Protein AF-A0A7Y9LSQ9-F1 (afdb_monomer_lite)

Sequence (130 aa):
MLRPWGVWLISIVVGLEALALLVVAGSFLLGLFSTQANSLSGAVFLTVMLFALGVGLAAVAIQHFKGFRWTRAASLVWQLLMLAIAIPALLGGQLLLGLVLLLPPLAVLVLLFTPRVVAFTLRQNGSAAL

Secondary structure (DSSP, 8-state):
----HHHHHHHHHHHHHHHHHHHHHHHHHHHHHHS--S-HHHHHHHHHHHHHHHHHHHHHHHHHHTT-TTHHHHHHHHHHHHHHHHHHHHHTT-HHHHHHHHHHHHHHHHHHHSHHHHHHHHHTTTSS--

Foldseek 3Di:
DDDPVLLVLLLVLLLVVLVVLVVVLVVLVVCLVVPDDPDNVVSVVVSVVSNVLSVVSNVLSVVSNVLDDVSLVVLLVVLVVLLVVLVVCCVVVVVVSSCVSNVSSVVSVCSSPPVVSVVVSVVVVVVVPD

Structure (mmCIF, N/CA/C/O backbone):
data_AF-A0A7Y9LSQ9-F1
#
_entry.id   AF-A0A7Y9LSQ9-F1
#
loop_
_atom_site.group_PDB
_atom_site.id
_atom_site.type_symbol
_atom_site.label_atom_id
_atom_site.label_alt_id
_atom_site.label_comp_id
_atom_site.label_asym_id
_atom_site.label_entity_id
_atom_site.label_seq_id
_atom_site.pdbx_PDB_ins_code
_atom_site.Cartn_x
_atom_site.Cartn_y
_atom_site.Cartn_z
_atom_site.occupancy
_atom_site.B_iso_or_equiv
_atom_site.auth_seq_id
_atom_site.auth_comp_id
_atom_site.auth_asym_id
_atom_site.auth_atom_id
_atom_site.pdbx_PDB_model_num
ATOM 1 N N . MET A 1 1 ? -14.027 -8.535 25.136 1.00 46.38 1 MET A N 1
ATOM 2 C CA . MET A 1 1 ? -14.455 -7.484 24.182 1.00 46.38 1 MET A CA 1
ATOM 3 C C . MET A 1 1 ? -14.119 -7.940 22.766 1.00 46.38 1 MET A C 1
ATOM 5 O O . MET A 1 1 ? -12.970 -7.833 22.356 1.00 46.38 1 MET A O 1
ATOM 9 N N . LEU A 1 2 ? -15.078 -8.528 22.047 1.00 49.25 2 LEU A N 1
ATOM 10 C CA . LEU A 1 2 ? -14.872 -8.973 20.666 1.00 49.25 2 LEU A CA 1
ATOM 11 C C . LEU A 1 2 ? -14.702 -7.731 19.781 1.00 49.25 2 LEU A C 1
ATOM 13 O O . LEU A 1 2 ? -15.637 -6.950 19.612 1.00 49.25 2 LEU A O 1
ATOM 17 N N . ARG A 1 3 ? -13.483 -7.504 19.278 1.00 57.97 3 ARG A N 1
ATOM 18 C CA . ARG A 1 3 ? -13.219 -6.457 18.285 1.00 57.97 3 ARG A CA 1
ATOM 19 C C . ARG A 1 3 ? -14.123 -6.725 17.070 1.00 57.97 3 ARG A C 1
ATOM 21 O O . ARG A 1 3 ? -14.170 -7.876 16.634 1.00 57.97 3 ARG A O 1
ATOM 28 N N . PRO A 1 4 ? -14.840 -5.724 16.526 1.00 68.88 4 PRO A N 1
ATOM 29 C CA . PRO A 1 4 ? -15.695 -5.933 15.362 1.00 68.88 4 PRO A CA 1
ATOM 30 C C . PRO A 1 4 ? -14.875 -6.552 14.226 1.00 68.88 4 PRO A C 1
ATOM 32 O O . PRO A 1 4 ? -13.812 -6.026 13.896 1.00 68.88 4 PRO A O 1
ATOM 35 N N . TRP A 1 5 ? -15.359 -7.644 13.623 1.00 71.19 5 TRP A N 1
ATOM 36 C CA . TRP A 1 5 ? -14.650 -8.368 12.555 1.00 71.19 5 TRP A CA 1
ATOM 37 C C . TRP A 1 5 ? -14.153 -7.464 11.418 1.00 71.19 5 TRP A C 1
ATOM 39 O O . TRP A 1 5 ? -13.088 -7.716 10.863 1.00 71.19 5 TRP A O 1
ATOM 49 N N . GLY A 1 6 ? -14.857 -6.363 11.130 1.00 69.81 6 GLY A N 1
ATOM 50 C CA . GLY A 1 6 ? -14.449 -5.394 10.109 1.00 69.81 6 GLY A CA 1
ATOM 51 C C . GLY A 1 6 ? -13.079 -4.747 10.351 1.00 69.81 6 GLY A C 1
ATOM 52 O O . GLY A 1 6 ? -12.354 -4.515 9.393 1.00 69.81 6 GLY A O 1
ATOM 53 N N . VAL A 1 7 ? -12.676 -4.511 11.608 1.00 72.94 7 VAL A N 1
ATOM 54 C CA . VAL A 1 7 ? -11.352 -3.924 11.914 1.00 72.94 7 VAL A CA 1
ATOM 55 C C . VAL A 1 7 ? -10.234 -4.912 11.588 1.00 72.94 7 VAL A C 1
ATOM 57 O O . VAL A 1 7 ? -9.211 -4.538 11.025 1.00 72.94 7 VAL A O 1
ATOM 60 N N . TRP A 1 8 ? -10.449 -6.187 11.916 1.00 80.06 8 TRP A N 1
ATOM 61 C CA . TRP A 1 8 ? -9.508 -7.258 11.600 1.00 80.06 8 TRP A CA 1
ATOM 62 C C . TRP A 1 8 ? -9.336 -7.420 10.091 1.00 80.06 8 TRP A C 1
ATOM 64 O O . TRP A 1 8 ? -8.211 -7.502 9.609 1.00 80.06 8 TRP A O 1
ATOM 74 N N . LEU A 1 9 ? -10.446 -7.412 9.353 1.00 81.50 9 LEU A N 1
ATOM 75 C CA . LEU A 1 9 ? -10.446 -7.620 7.909 1.00 81.50 9 LEU A CA 1
ATOM 76 C C . LEU A 1 9 ? -9.729 -6.480 7.174 1.00 81.50 9 LEU A C 1
ATOM 78 O O . LEU A 1 9 ? -8.857 -6.750 6.355 1.00 81.50 9 LEU A O 1
ATOM 82 N N . ILE A 1 10 ? -10.007 -5.221 7.533 1.00 80.06 10 ILE A N 1
ATOM 83 C CA . ILE A 1 10 ? -9.308 -4.059 6.959 1.00 80.06 10 ILE A CA 1
ATOM 84 C C . ILE A 1 10 ? -7.809 -4.126 7.269 1.00 80.06 10 ILE A C 1
ATOM 86 O O . ILE A 1 10 ? -6.994 -3.982 6.363 1.00 80.06 10 ILE A O 1
ATOM 90 N N . SER A 1 11 ? -7.426 -4.387 8.524 1.00 85.50 11 SER A N 1
ATOM 91 C CA . SER A 1 11 ? -6.010 -4.485 8.899 1.00 85.50 11 SER A CA 1
ATOM 92 C C . SER A 1 11 ? -5.277 -5.615 8.177 1.00 85.50 11 SER A C 1
ATOM 94 O O . SER A 1 11 ? -4.133 -5.414 7.781 1.00 85.50 11 SER A O 1
ATOM 96 N N . ILE A 1 12 ? -5.912 -6.779 7.990 1.00 87.69 12 ILE A N 1
ATOM 97 C CA . ILE A 1 12 ? -5.319 -7.882 7.223 1.00 87.69 12 ILE A CA 1
ATOM 98 C C . ILE A 1 12 ? -5.136 -7.468 5.766 1.00 87.69 12 ILE A C 1
ATOM 100 O O . ILE A 1 12 ? -4.039 -7.623 5.242 1.00 87.69 12 ILE A O 1
ATOM 104 N N . VAL A 1 13 ? -6.177 -6.939 5.116 1.00 89.44 13 VAL A N 1
ATOM 105 C CA . VAL A 1 13 ? -6.109 -6.602 3.686 1.00 89.44 13 VAL A CA 1
ATOM 106 C C . VAL A 1 13 ? -5.068 -5.514 3.438 1.00 89.44 13 VAL A C 1
ATOM 108 O O . VAL A 1 13 ? -4.172 -5.716 2.626 1.00 89.44 13 VAL A O 1
ATOM 111 N N . VAL A 1 14 ? -5.099 -4.419 4.202 1.00 89.44 14 VAL A N 1
ATOM 112 C CA . VAL A 1 14 ? -4.107 -3.337 4.075 1.00 89.44 14 VAL A CA 1
ATOM 113 C C . VAL A 1 14 ? -2.699 -3.831 4.431 1.00 89.44 14 VAL A C 1
ATOM 115 O O . VAL A 1 14 ? -1.718 -3.419 3.817 1.00 89.44 14 VAL A O 1
ATOM 118 N N . GLY A 1 15 ? -2.575 -4.752 5.392 1.00 90.19 15 GLY A N 1
ATOM 119 C CA . GLY A 1 15 ? -1.303 -5.396 5.720 1.00 90.19 15 GLY A CA 1
ATOM 120 C C . GLY A 1 15 ? -0.757 -6.256 4.575 1.00 90.19 15 GLY A C 1
ATOM 121 O O . GLY A 1 15 ? 0.436 -6.198 4.283 1.00 90.19 15 GLY A O 1
ATOM 122 N N . LEU A 1 16 ? -1.619 -7.014 3.892 1.00 91.81 16 LEU A N 1
ATOM 123 C CA . LEU A 1 16 ? -1.249 -7.790 2.706 1.00 91.81 16 LEU A CA 1
ATOM 124 C C . LEU A 1 16 ? -0.870 -6.885 1.531 1.00 91.81 16 LEU A C 1
ATOM 126 O O . LEU A 1 16 ? 0.107 -7.169 0.845 1.00 91.81 16 LEU A O 1
ATOM 130 N N . GLU A 1 17 ? -1.580 -5.776 1.329 1.00 92.69 17 GLU A N 1
ATOM 131 C CA . GLU A 1 17 ? -1.231 -4.771 0.317 1.00 92.69 17 GLU A CA 1
ATOM 132 C C . GLU A 1 17 ? 0.138 -4.139 0.595 1.00 92.69 17 GLU A C 1
ATOM 134 O O . GLU A 1 17 ? 0.939 -3.979 -0.324 1.00 92.69 17 GLU A O 1
ATOM 139 N N . ALA A 1 18 ? 0.451 -3.850 1.862 1.00 94.38 18 ALA A N 1
ATOM 140 C CA . ALA A 1 18 ? 1.770 -3.361 2.257 1.00 94.38 18 ALA A CA 1
ATOM 141 C C . ALA A 1 18 ? 2.874 -4.379 1.955 1.00 94.38 18 ALA A C 1
ATOM 143 O O . ALA A 1 18 ? 3.915 -4.014 1.410 1.00 94.38 18 ALA A O 1
ATOM 144 N N . LEU A 1 19 ? 2.643 -5.660 2.259 1.00 95.06 19 LEU A N 1
ATOM 145 C CA . LEU A 1 19 ? 3.587 -6.725 1.918 1.00 95.06 19 LEU A CA 1
ATOM 146 C C . LEU A 1 19 ? 3.771 -6.853 0.405 1.00 95.06 19 LEU A C 1
ATOM 148 O O . LEU A 1 19 ? 4.907 -6.935 -0.057 1.00 95.06 19 LEU A O 1
ATOM 152 N N . ALA A 1 20 ? 2.687 -6.815 -0.370 1.00 93.69 20 ALA A N 1
ATOM 153 C CA . ALA A 1 20 ? 2.757 -6.838 -1.827 1.00 93.69 20 ALA A CA 1
ATOM 154 C C . ALA A 1 20 ? 3.574 -5.653 -2.366 1.00 93.69 20 ALA A C 1
ATOM 156 O O . ALA A 1 20 ? 4.450 -5.843 -3.208 1.00 93.69 20 ALA A O 1
ATOM 157 N N . LEU A 1 21 ? 3.362 -4.447 -1.828 1.00 94.88 21 LEU A N 1
ATOM 158 C CA . LEU A 1 21 ? 4.127 -3.262 -2.215 1.00 94.88 21 LEU A CA 1
ATOM 159 C C . LEU A 1 21 ? 5.617 -3.393 -1.872 1.00 94.88 21 LEU A C 1
ATOM 161 O O . LEU A 1 21 ? 6.464 -3.001 -2.671 1.00 94.88 21 LEU A O 1
ATOM 165 N N . LEU A 1 22 ? 5.955 -3.986 -0.724 1.00 95.69 22 LEU A N 1
ATOM 166 C CA . LEU A 1 22 ? 7.344 -4.261 -0.346 1.00 95.69 22 LEU A CA 1
ATOM 167 C C . LEU A 1 22 ? 8.000 -5.315 -1.250 1.00 95.69 22 LEU A C 1
ATOM 169 O O . LEU A 1 22 ? 9.175 -5.179 -1.582 1.00 95.69 22 LEU A O 1
ATOM 173 N N . VAL A 1 23 ? 7.255 -6.329 -1.700 1.00 96.81 23 VAL A N 1
ATOM 174 C CA . VAL A 1 23 ? 7.741 -7.304 -2.694 1.00 96.81 23 VAL A CA 1
ATOM 175 C C . VAL A 1 23 ? 8.014 -6.620 -4.037 1.00 96.81 23 VAL A C 1
ATOM 177 O O . VAL A 1 23 ? 9.053 -6.866 -4.656 1.00 96.81 23 VAL A O 1
ATOM 180 N N . VAL A 1 24 ? 7.134 -5.710 -4.467 1.00 94.88 24 VAL A N 1
ATOM 181 C CA . VAL A 1 24 ? 7.361 -4.883 -5.663 1.00 94.88 24 VAL A CA 1
ATOM 182 C C . VAL A 1 24 ? 8.605 -4.010 -5.479 1.00 94.88 24 VAL A C 1
ATOM 184 O O . VAL A 1 24 ? 9.470 -4.004 -6.351 1.00 94.88 24 VAL A O 1
ATOM 187 N N . ALA A 1 25 ? 8.764 -3.348 -4.331 1.00 95.62 25 ALA A N 1
ATOM 188 C CA . ALA A 1 25 ? 9.954 -2.553 -4.021 1.00 95.62 25 ALA A CA 1
ATOM 189 C C . ALA A 1 25 ? 11.246 -3.393 -4.067 1.00 95.62 25 ALA A C 1
ATOM 191 O O . ALA A 1 25 ? 12.242 -2.972 -4.654 1.00 95.62 25 ALA A O 1
ATOM 192 N N . GLY A 1 26 ? 11.217 -4.611 -3.515 1.00 95.94 26 GLY A N 1
ATOM 193 C CA . GLY A 1 26 ? 12.327 -5.564 -3.590 1.00 95.94 26 GLY A CA 1
ATOM 194 C C . GLY A 1 26 ? 12.645 -5.995 -5.023 1.00 95.94 26 GLY A C 1
ATOM 195 O O . GLY A 1 26 ? 13.812 -6.099 -5.391 1.00 95.94 26 GLY A O 1
ATOM 196 N N . SER A 1 27 ? 11.623 -6.162 -5.862 1.00 94.56 27 SER A N 1
ATOM 197 C CA . SER A 1 27 ? 11.803 -6.468 -7.286 1.00 94.56 27 SER A CA 1
ATOM 198 C C . SER A 1 27 ? 12.481 -5.310 -8.027 1.00 94.56 27 SER A C 1
ATOM 200 O O . SER A 1 27 ? 13.391 -5.539 -8.820 1.00 94.56 27 SER A O 1
ATOM 202 N N . PHE A 1 28 ? 12.108 -4.063 -7.719 1.00 92.94 28 PHE A N 1
ATOM 203 C CA . PHE A 1 28 ? 12.773 -2.869 -8.256 1.00 92.94 28 PHE A CA 1
ATOM 204 C C . PHE A 1 28 ? 14.234 -2.771 -7.808 1.00 92.94 28 PHE A C 1
ATOM 206 O O . PHE A 1 28 ? 15.106 -2.496 -8.629 1.00 92.94 28 PHE A O 1
ATOM 213 N N . LEU A 1 29 ? 14.514 -3.073 -6.537 1.00 94.50 29 LEU A N 1
ATOM 214 C CA . LEU A 1 29 ? 15.874 -3.114 -6.001 1.00 94.50 29 LEU A CA 1
ATOM 215 C C . LEU A 1 29 ? 16.748 -4.142 -6.732 1.00 94.50 29 LEU A C 1
ATOM 217 O O . LEU A 1 29 ? 17.870 -3.821 -7.108 1.00 94.50 29 LEU A O 1
ATOM 221 N N . LEU A 1 30 ? 16.237 -5.352 -6.981 1.00 93.88 30 LEU A N 1
ATOM 222 C CA . LEU A 1 30 ? 16.934 -6.361 -7.791 1.00 93.88 30 LEU A CA 1
ATOM 223 C C . LEU A 1 30 ? 17.106 -5.905 -9.250 1.00 93.88 30 LEU A C 1
ATOM 225 O O . LEU A 1 30 ? 18.131 -6.182 -9.879 1.00 93.88 30 LEU A O 1
ATOM 229 N N . GLY A 1 31 ? 16.131 -5.160 -9.774 1.00 91.94 31 GLY A N 1
ATOM 230 C CA . GLY A 1 31 ? 16.182 -4.519 -11.087 1.00 91.94 31 GLY A CA 1
ATOM 231 C C . GLY A 1 31 ? 17.375 -3.574 -11.253 1.00 91.94 31 GLY A C 1
ATOM 232 O O . GLY A 1 31 ? 17.974 -3.556 -12.327 1.00 91.94 31 GLY A O 1
ATOM 233 N N . LEU A 1 32 ? 17.790 -2.871 -10.191 1.00 90.88 32 LEU A N 1
ATOM 234 C CA . LEU A 1 32 ? 18.946 -1.959 -10.227 1.00 90.88 32 LEU A CA 1
ATOM 235 C C . LEU A 1 32 ? 20.264 -2.656 -10.587 1.00 90.88 32 LEU A C 1
ATOM 237 O O . LEU A 1 32 ? 21.165 -2.013 -11.118 1.00 90.88 32 LEU A O 1
ATOM 241 N N . PHE A 1 33 ? 20.376 -3.955 -10.302 1.00 90.31 33 PHE A N 1
ATOM 242 C CA . PHE A 1 33 ? 21.587 -4.740 -10.553 1.00 90.31 33 PHE A CA 1
ATOM 243 C C . PHE A 1 33 ? 21.499 -5.610 -11.811 1.00 90.31 33 PHE A C 1
ATOM 245 O O . PHE A 1 33 ? 22.520 -6.099 -12.285 1.00 90.31 33 PHE A O 1
ATOM 252 N N . SER A 1 34 ? 20.292 -5.836 -12.335 1.00 85.25 34 SER A N 1
ATOM 253 C CA . SER A 1 34 ? 20.033 -6.801 -13.415 1.00 85.25 34 SER A CA 1
ATOM 254 C C . SER A 1 34 ? 19.590 -6.159 -14.727 1.00 85.25 34 SER A C 1
ATOM 256 O O . SER A 1 34 ? 19.770 -6.755 -15.787 1.00 85.25 34 SER A O 1
ATOM 258 N N . THR A 1 35 ? 19.028 -4.950 -14.681 1.00 77.62 35 THR A N 1
ATOM 259 C CA . THR A 1 35 ? 18.482 -4.261 -15.855 1.00 77.62 35 THR A CA 1
ATOM 260 C C . THR A 1 35 ? 19.148 -2.910 -16.060 1.00 77.62 35 THR A C 1
ATOM 262 O O . THR A 1 35 ? 19.401 -2.168 -15.111 1.00 77.62 35 THR A O 1
ATOM 265 N N . GLN A 1 36 ? 19.423 -2.564 -17.318 1.00 77.12 36 GLN A N 1
ATOM 266 C CA . GLN A 1 36 ? 19.949 -1.249 -17.655 1.00 77.12 36 GLN A CA 1
ATOM 267 C C . GLN A 1 36 ? 18.812 -0.226 -17.568 1.00 77.12 36 GLN A C 1
ATOM 269 O O . GLN A 1 36 ? 17.972 -0.121 -18.459 1.00 77.12 36 GLN A O 1
ATOM 274 N N . ALA A 1 37 ? 18.752 0.495 -16.448 1.00 75.62 37 ALA A N 1
ATOM 275 C CA . ALA A 1 37 ? 17.759 1.537 -16.245 1.00 75.62 37 ALA A CA 1
ATOM 276 C C . ALA A 1 37 ? 17.989 2.701 -17.221 1.00 75.62 37 ALA A C 1
ATOM 278 O O . ALA A 1 37 ? 19.114 3.173 -17.381 1.00 75.62 37 ALA A O 1
ATOM 279 N N . ASN A 1 38 ? 16.905 3.232 -17.794 1.00 80.44 38 ASN A N 1
ATOM 280 C CA . ASN A 1 38 ? 16.951 4.440 -18.631 1.00 80.44 38 ASN A CA 1
ATOM 281 C C . ASN A 1 38 ? 17.525 5.653 -17.870 1.00 80.44 38 ASN A C 1
ATOM 283 O O . ASN A 1 38 ? 18.125 6.543 -18.462 1.00 80.44 38 ASN A O 1
ATOM 287 N N . SER A 1 39 ? 17.335 5.681 -16.548 1.00 88.69 39 SER A N 1
ATOM 288 C CA . SER A 1 39 ? 17.950 6.639 -15.633 1.00 88.69 39 SER A CA 1
ATOM 289 C C . SER A 1 39 ? 18.190 5.977 -14.280 1.00 88.69 39 SER A C 1
ATOM 291 O O . SER A 1 39 ? 17.241 5.582 -13.597 1.00 88.69 39 SER A O 1
ATOM 293 N N . LEU A 1 40 ? 19.461 5.867 -13.880 1.00 89.44 40 LEU A N 1
ATOM 294 C CA . LEU A 1 40 ? 19.840 5.248 -12.608 1.00 89.44 40 LEU A CA 1
ATOM 295 C C . LEU A 1 40 ? 19.301 6.042 -11.411 1.00 89.44 40 LEU A C 1
ATOM 297 O O . LEU A 1 40 ? 18.783 5.455 -10.464 1.00 89.44 40 LEU A O 1
ATOM 301 N N . SER A 1 41 ? 19.367 7.375 -11.465 1.00 92.06 41 SER A N 1
ATOM 302 C CA . SER A 1 41 ? 18.880 8.238 -10.383 1.00 92.06 41 SER A CA 1
ATOM 303 C C . SER A 1 41 ? 17.371 8.104 -10.187 1.00 92.06 41 SER A C 1
ATOM 305 O O . SER A 1 41 ? 16.911 7.962 -9.054 1.00 92.06 41 SER A O 1
ATOM 307 N N . GLY A 1 42 ? 16.606 8.070 -11.283 1.00 93.44 42 GLY A N 1
ATOM 308 C CA . GLY A 1 42 ? 15.161 7.847 -11.240 1.00 93.44 42 GLY A CA 1
ATOM 309 C C . GLY A 1 42 ? 14.800 6.468 -10.683 1.00 93.44 42 GLY A C 1
ATOM 310 O O . GLY A 1 42 ? 13.893 6.357 -9.859 1.00 93.44 42 GLY A O 1
ATOM 311 N N . ALA A 1 43 ? 15.541 5.429 -11.075 1.00 92.75 43 ALA A N 1
ATOM 312 C CA . ALA A 1 43 ? 15.308 4.068 -10.601 1.00 92.75 43 ALA A CA 1
ATOM 313 C C . ALA A 1 43 ? 15.600 3.915 -9.098 1.00 92.75 43 ALA A C 1
ATOM 315 O O . ALA A 1 43 ? 14.788 3.341 -8.367 1.00 92.75 43 ALA A O 1
ATOM 316 N N . VAL A 1 44 ? 16.713 4.477 -8.611 1.00 94.75 44 VAL A N 1
ATOM 317 C CA . VAL A 1 44 ? 17.055 4.482 -7.178 1.00 94.75 44 VAL A CA 1
ATOM 318 C C . VAL A 1 44 ? 16.006 5.255 -6.380 1.00 94.75 44 VAL A C 1
ATOM 320 O O . VAL A 1 44 ? 15.504 4.747 -5.378 1.00 94.75 44 VAL A O 1
ATOM 323 N N . PHE A 1 45 ? 15.628 6.449 -6.844 1.00 95.56 45 PHE A N 1
ATOM 324 C CA . PHE A 1 45 ? 14.602 7.267 -6.199 1.00 95.56 45 PHE A CA 1
ATOM 325 C C . PHE A 1 45 ? 13.275 6.515 -6.062 1.00 95.56 45 PHE A C 1
ATOM 327 O O . PHE A 1 45 ? 12.722 6.431 -4.965 1.00 95.56 45 PHE A O 1
ATOM 334 N N . LEU A 1 46 ? 12.788 5.923 -7.156 1.00 94.44 46 LEU A N 1
ATOM 335 C CA . LEU A 1 46 ? 11.533 5.180 -7.155 1.00 94.44 46 LEU A CA 1
ATOM 336 C C . LEU A 1 46 ? 11.602 3.962 -6.227 1.00 94.44 46 LEU A C 1
ATOM 338 O O . LEU A 1 46 ? 10.659 3.716 -5.481 1.00 94.44 46 LEU A O 1
ATOM 342 N N . THR A 1 47 ? 12.729 3.248 -6.217 1.00 95.50 47 THR A N 1
ATOM 343 C CA . THR A 1 47 ? 12.950 2.103 -5.320 1.00 95.50 47 THR A CA 1
ATOM 344 C C . THR A 1 47 ? 12.826 2.521 -3.854 1.00 95.50 47 THR A C 1
ATOM 346 O O . THR A 1 47 ? 12.059 1.922 -3.100 1.00 95.50 47 THR A O 1
ATOM 349 N N . VAL A 1 48 ? 13.526 3.586 -3.447 1.00 97.12 48 VAL A N 1
ATOM 350 C CA . VAL A 1 48 ? 13.463 4.110 -2.072 1.00 97.12 48 VAL A CA 1
ATOM 351 C C . VAL A 1 48 ? 12.052 4.590 -1.730 1.00 97.12 48 VAL A C 1
ATOM 353 O O . VAL A 1 48 ? 11.551 4.300 -0.644 1.00 97.12 48 VAL A O 1
ATOM 356 N N . MET A 1 49 ? 11.381 5.275 -2.660 1.00 96.62 49 MET A N 1
ATOM 357 C CA . MET A 1 49 ? 10.013 5.752 -2.461 1.00 96.62 49 MET A CA 1
ATOM 358 C C . MET A 1 49 ? 9.016 4.600 -2.280 1.00 96.62 49 MET A C 1
ATOM 360 O O . MET A 1 49 ? 8.161 4.675 -1.399 1.00 96.62 49 MET A O 1
ATOM 364 N N . LEU A 1 50 ? 9.149 3.513 -3.045 1.00 96.12 50 LEU A N 1
ATOM 365 C CA . LEU A 1 50 ? 8.322 2.314 -2.884 1.00 96.12 50 LEU A CA 1
ATOM 366 C C . LEU A 1 50 ? 8.531 1.656 -1.515 1.00 96.12 50 LEU A C 1
ATOM 368 O O . LEU A 1 50 ? 7.553 1.292 -0.864 1.00 96.12 50 LEU A O 1
ATOM 372 N N . PHE A 1 51 ? 9.775 1.560 -1.034 1.00 97.62 51 PHE A N 1
ATOM 373 C CA . PHE A 1 51 ? 10.046 1.071 0.322 1.00 97.62 51 PHE A CA 1
ATOM 374 C C . PHE A 1 51 ? 9.430 1.973 1.392 1.00 97.62 51 PHE A C 1
ATOM 376 O O . PHE A 1 51 ? 8.789 1.471 2.316 1.00 97.62 51 PHE A O 1
ATOM 383 N N . ALA A 1 52 ? 9.576 3.293 1.261 1.00 97.19 52 ALA A N 1
ATOM 384 C CA . ALA A 1 52 ? 8.994 4.247 2.200 1.00 97.19 52 ALA A CA 1
ATOM 385 C C . ALA A 1 52 ? 7.461 4.130 2.253 1.00 97.19 52 ALA A C 1
ATOM 387 O O . ALA A 1 52 ? 6.884 4.076 3.341 1.00 97.19 52 ALA A O 1
ATOM 388 N N . LEU A 1 53 ? 6.804 4.015 1.093 1.00 95.12 53 LEU A N 1
ATOM 389 C CA . LEU A 1 53 ? 5.361 3.787 1.002 1.00 95.12 53 LEU A CA 1
ATOM 390 C C . LEU A 1 53 ? 4.955 2.433 1.596 1.00 95.12 53 LEU A C 1
ATOM 392 O O . LEU A 1 53 ? 3.996 2.379 2.361 1.00 95.12 53 LEU A O 1
ATOM 396 N N . GLY A 1 54 ? 5.694 1.357 1.308 1.00 95.44 54 GLY A N 1
ATOM 397 C CA . GLY A 1 54 ? 5.417 0.016 1.834 1.00 95.44 54 GLY A CA 1
ATOM 398 C C . GLY A 1 54 ? 5.526 -0.058 3.354 1.00 95.44 54 GLY A C 1
ATOM 399 O O . GLY A 1 54 ? 4.614 -0.548 4.021 1.00 95.44 54 GLY A O 1
ATOM 400 N N . VAL A 1 55 ? 6.598 0.499 3.925 1.00 96.31 55 VAL A N 1
ATOM 401 C CA . VAL A 1 55 ? 6.780 0.581 5.383 1.00 96.31 55 VAL A CA 1
ATOM 402 C C . VAL A 1 55 ? 5.719 1.482 6.014 1.00 96.31 55 VAL A C 1
ATOM 404 O O . VAL A 1 55 ? 5.138 1.122 7.040 1.00 96.31 55 VAL A O 1
ATOM 407 N N . GLY A 1 56 ? 5.417 2.626 5.394 1.00 93.06 56 GLY A N 1
ATOM 408 C CA . GLY A 1 56 ? 4.361 3.528 5.848 1.00 93.06 56 GLY A CA 1
ATOM 409 C C . GLY A 1 56 ? 2.991 2.849 5.877 1.00 93.06 56 GLY A C 1
ATOM 410 O O . GLY A 1 56 ? 2.277 2.944 6.874 1.00 93.06 56 GLY A O 1
ATOM 411 N N . LEU A 1 57 ? 2.643 2.095 4.833 1.00 92.62 57 LEU A N 1
ATOM 412 C CA . LEU A 1 57 ? 1.379 1.365 4.756 1.00 92.62 57 LEU A CA 1
ATOM 413 C C . LEU A 1 57 ? 1.311 0.220 5.776 1.00 92.62 57 LEU A C 1
ATOM 415 O O . LEU A 1 57 ? 0.278 0.031 6.422 1.00 92.62 57 LEU A O 1
ATOM 419 N N . ALA A 1 58 ? 2.420 -0.490 6.004 1.00 92.69 58 ALA A N 1
ATOM 420 C CA . ALA A 1 58 ? 2.510 -1.489 7.066 1.00 92.69 58 ALA A CA 1
ATOM 421 C C . ALA A 1 58 ? 2.278 -0.855 8.450 1.00 92.69 58 ALA A C 1
ATOM 423 O O . ALA A 1 58 ? 1.510 -1.382 9.262 1.00 92.69 58 ALA A O 1
ATOM 424 N N . ALA A 1 59 ? 2.867 0.319 8.705 1.00 92.44 59 ALA A N 1
ATOM 425 C CA . ALA A 1 59 ? 2.618 1.076 9.927 1.00 92.44 59 ALA A CA 1
ATOM 426 C C . ALA A 1 59 ? 1.142 1.491 10.048 1.00 92.44 59 ALA A C 1
ATOM 428 O O . ALA A 1 59 ? 0.559 1.352 11.124 1.00 92.44 59 ALA A O 1
ATOM 429 N N . VAL A 1 60 ? 0.502 1.916 8.951 1.00 89.62 60 VAL A N 1
ATOM 430 C CA . VAL A 1 60 ? -0.939 2.222 8.912 1.00 89.62 60 VAL A CA 1
ATOM 431 C C . VAL A 1 60 ? -1.772 0.992 9.274 1.00 89.62 60 VAL A C 1
ATOM 433 O O . VAL A 1 60 ? -2.650 1.111 10.128 1.00 89.62 60 VAL A O 1
ATOM 436 N N . ALA A 1 61 ? -1.481 -0.186 8.714 1.00 88.19 61 ALA A N 1
ATOM 437 C CA . ALA A 1 61 ? -2.201 -1.425 9.019 1.00 88.19 61 ALA A CA 1
ATOM 438 C C . ALA A 1 61 ? -2.116 -1.795 10.514 1.00 88.19 61 ALA A C 1
ATOM 440 O O . ALA A 1 61 ? -3.137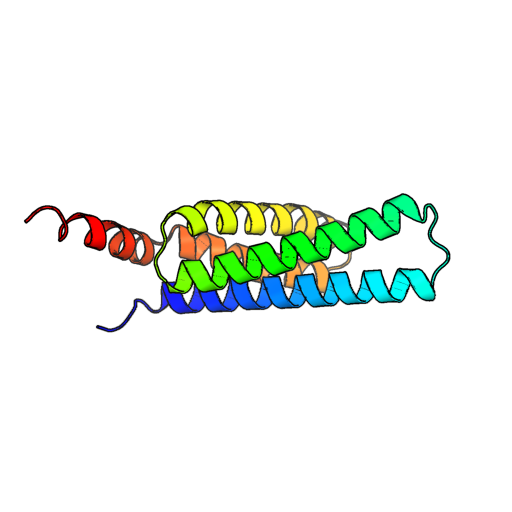 -2.081 11.154 1.00 88.19 61 ALA A O 1
ATOM 441 N N . ILE A 1 62 ? -0.910 -1.713 11.094 1.00 87.19 62 ILE A N 1
ATOM 442 C CA . ILE A 1 62 ? -0.653 -1.979 12.519 1.00 87.19 62 ILE A CA 1
ATOM 443 C C . ILE A 1 62 ? -1.367 -0.948 13.398 1.00 87.19 62 ILE A C 1
ATOM 445 O O . ILE A 1 62 ? -2.008 -1.289 14.394 1.00 87.19 62 ILE A O 1
ATOM 449 N N . GLN A 1 63 ? -1.278 0.332 13.047 1.00 84.81 63 GLN A N 1
ATOM 450 C CA . GLN A 1 63 ? -1.873 1.407 13.831 1.00 84.81 63 GLN A CA 1
ATOM 451 C C . GLN A 1 63 ? -3.409 1.408 13.713 1.00 84.81 63 GLN A C 1
ATOM 453 O O . GLN A 1 63 ? -4.100 1.778 14.668 1.00 84.81 63 GLN A O 1
ATOM 458 N N . HIS A 1 64 ? -3.953 0.928 12.587 1.00 80.44 64 HIS A N 1
ATOM 459 C CA . HIS A 1 64 ? -5.386 0.718 12.385 1.00 80.44 64 HIS A CA 1
ATOM 460 C C . HIS A 1 64 ? -5.892 -0.375 13.321 1.00 80.44 64 HIS A C 1
ATOM 462 O O . HIS A 1 64 ? -6.890 -0.193 14.019 1.00 80.44 64 HIS A O 1
ATOM 468 N N . PHE A 1 65 ? -5.117 -1.456 13.454 1.00 77.88 65 PHE A N 1
ATOM 469 C CA . PHE A 1 65 ? -5.391 -2.517 14.416 1.00 77.88 65 PHE A CA 1
ATOM 470 C C . PHE A 1 65 ? -5.334 -2.024 15.870 1.00 77.88 65 PHE A C 1
ATOM 472 O O . PHE A 1 65 ? -6.007 -2.567 16.750 1.00 77.88 65 PHE A O 1
ATOM 479 N N . LYS A 1 66 ? -4.556 -0.973 16.147 1.00 78.88 66 LYS A N 1
ATOM 480 C CA . LYS A 1 66 ? -4.512 -0.302 17.454 1.00 78.88 66 LYS A CA 1
ATOM 481 C C . LYS A 1 66 ? -5.660 0.702 17.671 1.00 78.88 66 LYS A C 1
ATOM 483 O O . LYS A 1 66 ? -5.782 1.227 18.771 1.00 78.88 66 LYS A O 1
ATOM 488 N N . GLY A 1 67 ? -6.521 0.940 16.677 1.00 72.94 67 GLY A N 1
ATOM 489 C CA . GLY A 1 67 ? -7.722 1.778 16.800 1.00 72.94 67 GLY A CA 1
ATOM 490 C C . GLY A 1 67 ? -7.505 3.275 16.560 1.00 72.94 67 GLY A C 1
ATOM 491 O O . GLY A 1 67 ? -8.376 4.080 16.882 1.00 72.94 67 GLY A O 1
ATOM 492 N N . PHE A 1 68 ? -6.367 3.681 15.992 1.00 76.88 68 PHE A N 1
ATOM 493 C CA . PHE A 1 68 ? -6.068 5.099 15.794 1.00 76.88 68 PHE A CA 1
ATOM 494 C C . PHE A 1 68 ? -6.837 5.699 14.607 1.00 76.88 68 PHE A C 1
ATOM 496 O O . PHE A 1 68 ? -6.904 5.122 13.523 1.00 76.88 68 PHE A O 1
ATOM 503 N N . ARG A 1 69 ? -7.350 6.921 14.786 1.00 72.25 69 ARG A N 1
ATOM 504 C CA . ARG A 1 69 ? -8.309 7.575 13.872 1.00 72.25 69 ARG A CA 1
ATOM 505 C C . ARG A 1 69 ? -7.699 8.023 12.537 1.00 72.25 69 ARG A C 1
ATOM 507 O O . ARG A 1 69 ? -8.347 7.887 11.504 1.00 72.25 69 ARG A O 1
ATOM 514 N N . TRP A 1 70 ? -6.452 8.503 12.549 1.00 77.81 70 TRP A N 1
ATOM 515 C CA . TRP A 1 70 ? -5.730 9.000 11.360 1.00 77.81 70 TRP A CA 1
ATOM 516 C C . TRP A 1 70 ? -5.492 7.937 10.273 1.00 77.81 70 TRP A C 1
ATOM 518 O O . TRP A 1 70 ? -5.369 8.263 9.096 1.00 77.81 70 TRP A O 1
ATOM 528 N N . THR A 1 71 ? -5.519 6.654 10.639 1.00 82.62 71 THR A N 1
ATOM 529 C CA . THR A 1 71 ? -5.263 5.529 9.721 1.00 82.62 71 THR A CA 1
ATOM 530 C C . THR A 1 71 ? -6.335 5.359 8.649 1.00 82.62 71 THR A C 1
ATOM 532 O O . THR A 1 71 ? -6.069 4.776 7.600 1.00 82.62 71 THR A O 1
ATOM 535 N N . ARG A 1 72 ? -7.539 5.902 8.877 1.00 80.69 72 ARG A N 1
ATOM 536 C CA . ARG A 1 72 ? -8.637 5.862 7.904 1.00 80.69 72 ARG A CA 1
ATOM 537 C C . ARG A 1 72 ? -8.336 6.682 6.662 1.00 80.69 72 ARG A C 1
ATOM 539 O O . ARG A 1 72 ? -8.520 6.181 5.563 1.00 80.69 72 ARG A O 1
ATOM 546 N N . ALA A 1 73 ? -7.861 7.912 6.847 1.00 86.06 73 ALA A N 1
ATOM 547 C CA . ALA A 1 73 ? -7.527 8.791 5.733 1.00 86.06 73 ALA A CA 1
ATOM 548 C C . ALA A 1 73 ? -6.380 8.198 4.905 1.00 86.06 73 ALA A C 1
ATOM 550 O O . ALA A 1 73 ? -6.490 8.111 3.688 1.00 86.06 73 ALA A O 1
ATOM 551 N N . ALA A 1 74 ? -5.332 7.696 5.566 1.00 87.69 74 ALA A N 1
ATOM 552 C CA . ALA A 1 74 ? -4.212 7.047 4.888 1.00 87.69 74 ALA A CA 1
ATOM 553 C C . ALA A 1 74 ? -4.644 5.797 4.100 1.00 87.69 74 ALA A C 1
ATOM 555 O O . ALA A 1 74 ? -4.265 5.643 2.942 1.00 87.69 74 ALA A O 1
ATOM 556 N N . SER A 1 75 ? -5.487 4.944 4.696 1.00 88.25 75 SER A N 1
ATOM 557 C CA . SER A 1 75 ? -6.018 3.759 4.007 1.00 88.25 75 SER A CA 1
ATOM 558 C C . SER A 1 75 ? -6.870 4.153 2.801 1.00 88.25 75 SER A C 1
ATOM 560 O O . SER A 1 75 ? -6.707 3.577 1.735 1.00 88.25 75 SER A O 1
ATOM 562 N N . LEU A 1 76 ? -7.737 5.164 2.933 1.00 90.62 76 LEU A N 1
ATOM 563 C CA . LEU A 1 76 ? -8.538 5.675 1.816 1.00 90.62 76 LEU A CA 1
ATOM 564 C C . LEU A 1 76 ? -7.669 6.167 0.658 1.00 90.62 76 LEU A C 1
ATOM 566 O O . LEU A 1 76 ? -7.925 5.796 -0.483 1.00 90.62 76 LEU A O 1
ATOM 570 N N . VAL A 1 77 ? -6.636 6.963 0.946 1.00 92.75 77 VAL A N 1
ATOM 571 C CA . VAL A 1 77 ? -5.703 7.453 -0.080 1.00 92.75 77 VAL A CA 1
ATOM 572 C C . VAL A 1 77 ? -5.037 6.283 -0.798 1.00 92.75 77 VAL A C 1
ATOM 574 O O . VAL A 1 77 ? -5.024 6.261 -2.025 1.00 92.75 77 VAL A O 1
ATOM 577 N N . TRP A 1 78 ? -4.553 5.283 -0.058 1.00 94.00 78 TRP A N 1
ATOM 578 C CA . TRP A 1 78 ? -3.954 4.091 -0.654 1.00 94.00 78 TRP A CA 1
ATOM 579 C C . TRP A 1 78 ? -4.924 3.340 -1.577 1.00 94.00 78 TRP A C 1
ATOM 581 O O . TRP A 1 78 ? -4.558 2.999 -2.701 1.00 94.00 78 TRP A O 1
ATOM 591 N N . GLN A 1 79 ? -6.181 3.166 -1.159 1.00 93.81 79 GLN A N 1
ATOM 592 C CA . GLN A 1 79 ? -7.177 2.508 -2.005 1.00 93.81 79 GLN A CA 1
ATOM 593 C C . GLN A 1 79 ? -7.472 3.291 -3.286 1.00 93.81 79 GLN A C 1
ATOM 595 O O . GLN A 1 79 ? -7.603 2.697 -4.354 1.00 93.81 79 GLN A O 1
ATOM 600 N N . LEU A 1 80 ? -7.515 4.624 -3.220 1.00 93.25 80 LEU A N 1
ATOM 601 C CA . LEU A 1 80 ? -7.682 5.457 -4.413 1.00 93.25 80 LEU A CA 1
ATOM 602 C C . LEU A 1 80 ? -6.488 5.338 -5.373 1.00 93.25 80 LEU A C 1
ATOM 604 O O . LEU A 1 80 ? -6.694 5.279 -6.584 1.00 93.25 80 LEU A O 1
ATOM 608 N N . LEU A 1 81 ? -5.259 5.248 -4.852 1.00 93.81 81 LEU A N 1
ATOM 609 C CA . LEU A 1 81 ? -4.062 5.018 -5.670 1.00 93.81 81 LEU A CA 1
ATOM 610 C C . LEU A 1 81 ? -4.101 3.648 -6.360 1.00 93.81 81 LEU A C 1
ATOM 612 O O . LEU A 1 81 ? -3.802 3.559 -7.548 1.00 93.81 81 LEU A O 1
ATOM 616 N N . MET A 1 82 ? -4.524 2.596 -5.654 1.00 93.75 82 MET A N 1
ATOM 617 C CA . MET A 1 82 ? -4.700 1.269 -6.251 1.00 93.75 82 MET A CA 1
ATOM 618 C C . MET A 1 82 ? -5.746 1.288 -7.369 1.00 93.75 82 MET A C 1
ATOM 620 O O . MET A 1 82 ? -5.479 0.774 -8.452 1.00 93.75 82 MET A O 1
ATOM 624 N N . LEU A 1 83 ? -6.893 1.947 -7.165 1.00 93.06 83 LEU A N 1
ATOM 625 C CA . LEU A 1 83 ? -7.908 2.109 -8.215 1.00 93.06 83 LEU A CA 1
ATOM 626 C C . LEU A 1 83 ? -7.364 2.855 -9.443 1.00 93.06 83 LEU A C 1
ATOM 628 O O . LEU A 1 83 ? -7.659 2.463 -10.575 1.00 93.06 83 LEU A O 1
ATOM 632 N N . ALA A 1 84 ? -6.540 3.885 -9.230 1.00 94.56 84 ALA A N 1
ATOM 633 C CA . ALA A 1 84 ? -5.918 4.653 -10.307 1.00 94.56 84 ALA A CA 1
ATOM 634 C C . ALA A 1 84 ? -4.987 3.805 -11.191 1.00 94.56 84 ALA A C 1
ATOM 636 O O . ALA A 1 84 ? -4.800 4.137 -12.358 1.00 94.56 84 ALA A O 1
ATOM 637 N N . ILE A 1 85 ? -4.435 2.707 -10.664 1.00 93.44 85 ILE A N 1
ATOM 638 C CA . ILE A 1 85 ? -3.566 1.780 -11.405 1.00 93.44 85 ILE A CA 1
ATOM 639 C C . ILE A 1 85 ? -4.368 0.579 -11.940 1.00 93.44 85 ILE A C 1
ATOM 641 O O . ILE A 1 85 ? -4.129 0.115 -13.056 1.00 93.44 85 ILE A O 1
ATOM 645 N N . ALA A 1 86 ? -5.355 0.097 -11.182 1.00 93.12 86 ALA A N 1
ATOM 646 C CA . ALA A 1 86 ? -6.173 -1.061 -11.532 1.00 93.12 86 ALA A CA 1
ATOM 647 C C . ALA A 1 86 ? -7.030 -0.822 -12.783 1.00 93.12 86 ALA A C 1
ATOM 649 O O . ALA A 1 86 ? -7.106 -1.690 -13.654 1.00 93.12 86 ALA A O 1
ATOM 650 N N . ILE A 1 87 ? -7.655 0.357 -12.898 1.00 93.06 87 ILE A N 1
ATOM 651 C CA . ILE A 1 87 ? -8.537 0.674 -14.029 1.00 93.06 87 ILE A CA 1
ATOM 652 C C . ILE A 1 87 ? -7.751 0.705 -15.352 1.00 93.06 87 ILE A C 1
ATOM 654 O O . ILE A 1 87 ? -8.143 -0.017 -16.271 1.00 93.06 87 ILE A O 1
ATOM 658 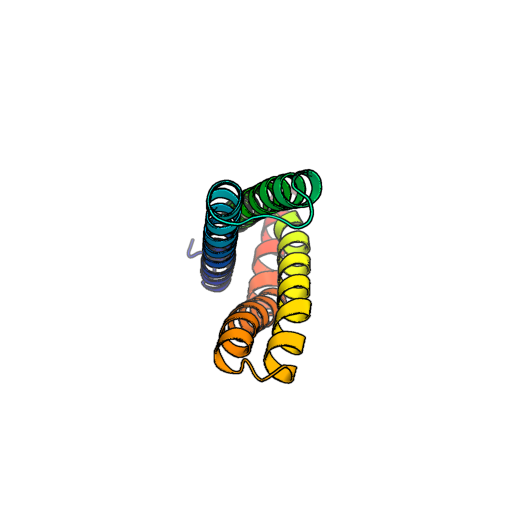N N . PRO A 1 88 ? -6.623 1.437 -15.484 1.00 94.12 88 PRO A N 1
ATOM 659 C CA . PRO A 1 88 ? -5.806 1.371 -16.695 1.00 94.12 88 PRO A CA 1
ATOM 660 C C . PRO A 1 88 ? -5.290 -0.034 -17.011 1.00 94.12 88 PRO A C 1
ATOM 662 O O . PRO A 1 88 ? -5.244 -0.401 -18.180 1.00 94.12 88 PRO A O 1
ATOM 665 N N . ALA A 1 89 ? -4.941 -0.843 -16.002 1.00 93.56 89 ALA A N 1
ATOM 666 C CA . ALA A 1 89 ? -4.509 -2.224 -16.225 1.00 93.56 89 ALA A CA 1
ATOM 667 C C . ALA A 1 89 ? -5.621 -3.090 -16.850 1.00 93.56 89 ALA A C 1
ATOM 669 O O . ALA A 1 89 ? -5.356 -3.842 -17.789 1.00 93.56 89 ALA A O 1
ATOM 670 N N . LEU A 1 90 ? -6.869 -2.939 -16.384 1.00 92.12 90 LEU A N 1
ATOM 671 C CA . LEU A 1 90 ? -8.039 -3.603 -16.972 1.00 92.12 90 LEU A CA 1
ATOM 672 C C . LEU A 1 90 ? -8.291 -3.147 -18.409 1.00 92.12 90 LEU A C 1
ATOM 674 O O . LEU A 1 90 ? -8.454 -3.977 -19.302 1.00 92.12 90 LEU A O 1
ATOM 678 N N . LEU A 1 91 ? -8.303 -1.831 -18.632 1.00 93.38 91 LEU A N 1
ATOM 679 C CA . LEU A 1 91 ? -8.541 -1.248 -19.954 1.00 93.38 91 LEU A CA 1
ATOM 680 C C . LEU A 1 91 ? -7.415 -1.583 -20.944 1.00 93.38 91 LEU A C 1
ATOM 682 O O . LEU A 1 91 ? -7.668 -1.732 -22.135 1.00 93.38 91 LEU A O 1
ATOM 686 N N . GLY A 1 92 ? -6.189 -1.758 -20.450 1.00 92.81 92 GLY A N 1
ATOM 687 C CA . GLY A 1 92 ? -5.016 -2.175 -21.218 1.00 92.81 92 GLY A CA 1
ATOM 688 C C . GLY A 1 92 ? -4.955 -3.673 -21.538 1.00 92.81 92 GLY A C 1
ATOM 689 O O . GLY A 1 92 ? -3.922 -4.142 -22.005 1.00 92.81 92 GLY A O 1
ATOM 690 N N . GLY A 1 93 ? -6.018 -4.440 -21.264 1.00 92.69 93 GLY A N 1
ATOM 691 C CA . GLY A 1 93 ? -6.117 -5.866 -21.596 1.00 92.69 93 GLY A CA 1
ATOM 692 C C . GLY A 1 93 ? -5.498 -6.820 -20.569 1.00 92.69 93 GLY A C 1
ATOM 693 O O . GLY A 1 93 ? -5.591 -8.036 -20.732 1.00 92.69 93 GLY A O 1
ATOM 694 N N . GLN A 1 94 ? -4.921 -6.313 -19.475 1.00 93.38 94 GLN A N 1
ATOM 695 C CA . GLN A 1 94 ? -4.388 -7.142 -18.390 1.00 93.38 94 GLN A CA 1
ATOM 696 C C . GLN A 1 94 ? -5.485 -7.479 -17.379 1.00 93.38 94 GLN A C 1
ATOM 698 O O . GLN A 1 94 ? -5.461 -7.034 -16.230 1.00 93.38 94 GLN A O 1
ATOM 703 N N . LEU A 1 95 ? -6.457 -8.288 -17.811 1.00 92.56 95 LEU A N 1
ATOM 704 C CA . LEU A 1 95 ? -7.656 -8.587 -17.025 1.00 92.56 95 LEU A CA 1
ATOM 705 C C . LEU A 1 95 ? -7.323 -9.135 -15.628 1.00 92.56 95 LEU A C 1
ATOM 707 O O . LEU A 1 95 ? -7.837 -8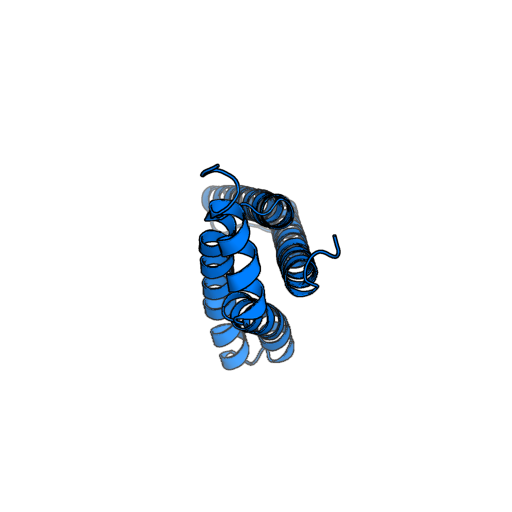.632 -14.633 1.00 92.56 95 LEU A O 1
ATOM 711 N N . LEU A 1 96 ? -6.439 -10.134 -15.541 1.00 91.94 96 LEU A N 1
ATOM 712 C CA . LEU A 1 96 ? -6.103 -10.768 -14.263 1.00 91.94 96 LEU A CA 1
ATOM 713 C C . LEU A 1 96 ? -5.414 -9.793 -13.298 1.00 91.94 96 LEU A C 1
ATOM 715 O O . LEU A 1 96 ? -5.820 -9.692 -12.142 1.00 91.94 96 LEU A O 1
ATOM 719 N N . LEU A 1 97 ? -4.412 -9.047 -13.777 1.00 89.94 97 LEU A N 1
ATOM 720 C CA . LEU A 1 97 ? -3.700 -8.057 -12.965 1.00 89.94 97 LEU A CA 1
ATOM 721 C C . LEU A 1 97 ? -4.654 -6.959 -12.488 1.00 89.94 97 LEU A C 1
ATOM 723 O O . LEU A 1 97 ? -4.678 -6.618 -11.308 1.00 89.94 97 LEU A O 1
ATOM 727 N N . GLY A 1 98 ? -5.471 -6.444 -13.403 1.00 90.00 98 GLY A N 1
ATOM 728 C CA . GLY A 1 98 ? -6.454 -5.423 -13.104 1.00 90.00 98 GLY A CA 1
ATOM 729 C C . GLY A 1 98 ? -7.476 -5.875 -12.058 1.00 90.00 98 GLY A C 1
ATOM 730 O O . GLY A 1 98 ? -7.756 -5.128 -11.130 1.00 90.00 98 GLY A O 1
ATOM 731 N N . LEU A 1 99 ? -7.972 -7.116 -12.132 1.00 90.69 99 LEU A N 1
ATOM 732 C CA . LEU A 1 99 ? -8.895 -7.666 -11.131 1.00 90.69 99 LEU A CA 1
ATOM 733 C C . LEU A 1 99 ? -8.236 -7.849 -9.760 1.00 90.69 99 LEU A C 1
ATOM 735 O O . LEU A 1 99 ? -8.839 -7.490 -8.749 1.00 90.69 99 LEU A O 1
ATOM 739 N N . VAL A 1 100 ? -7.002 -8.363 -9.718 1.00 92.19 100 VAL A N 1
ATOM 740 C CA . VAL A 1 100 ? -6.232 -8.523 -8.471 1.00 92.19 100 VAL A CA 1
ATOM 741 C C . VAL A 1 100 ? -5.977 -7.174 -7.799 1.00 92.19 100 VAL A C 1
ATOM 743 O O . VAL A 1 100 ? -6.047 -7.084 -6.578 1.00 92.19 100 VAL A O 1
ATOM 746 N N . LEU A 1 101 ? -5.727 -6.124 -8.583 1.00 89.38 101 LEU A N 1
ATOM 747 C CA . LEU A 1 101 ? -5.544 -4.767 -8.071 1.00 89.38 101 LEU A CA 1
ATOM 748 C C . LEU A 1 101 ? -6.866 -4.061 -7.743 1.00 89.38 101 LEU A C 1
ATOM 750 O O . LEU A 1 101 ? -6.844 -3.108 -6.979 1.00 89.38 101 LEU A O 1
ATOM 754 N N . LEU A 1 102 ? -8.005 -4.492 -8.297 1.00 91.19 102 LEU A N 1
ATOM 755 C CA . LEU A 1 102 ? -9.304 -3.828 -8.121 1.00 91.19 102 LEU A CA 1
ATOM 756 C C . LEU A 1 102 ? -10.112 -4.387 -6.940 1.00 91.19 102 LEU A C 1
ATOM 758 O O . LEU A 1 102 ? -10.737 -3.632 -6.192 1.00 91.19 102 LEU A O 1
ATOM 762 N N . LEU A 1 103 ? -10.132 -5.713 -6.783 1.00 92.38 103 LEU A N 1
ATOM 763 C CA . LEU A 1 103 ? -10.995 -6.401 -5.818 1.00 92.38 103 LEU A CA 1
ATOM 764 C C . 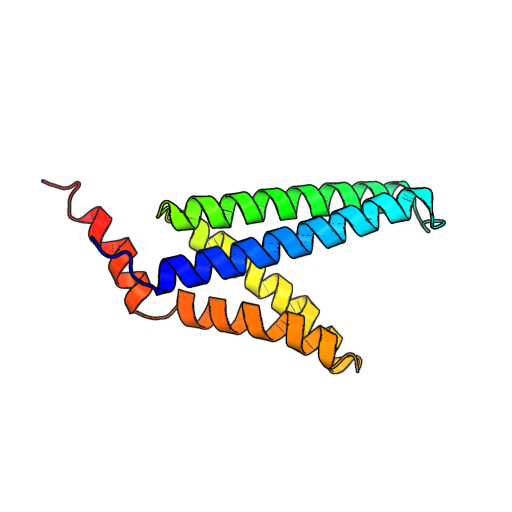LEU A 1 103 ? -10.679 -6.046 -4.350 1.00 92.38 103 LEU A C 1
ATOM 766 O O . LEU A 1 103 ? -11.618 -5.688 -3.630 1.00 92.38 103 LEU A O 1
ATOM 770 N N . PRO A 1 104 ? -9.415 -6.101 -3.879 1.00 89.44 104 PRO A N 1
ATOM 771 C CA . PRO A 1 104 ? -9.093 -5.767 -2.492 1.00 89.44 104 PRO A CA 1
ATOM 772 C C . PRO A 1 104 ? -9.428 -4.309 -2.127 1.00 89.44 104 PRO A C 1
ATOM 774 O O . PRO A 1 104 ? -10.107 -4.113 -1.111 1.00 89.44 104 PRO A O 1
ATOM 777 N N . PRO A 1 105 ? -9.106 -3.298 -2.965 1.00 88.25 105 PRO A N 1
ATOM 778 C CA . PRO A 1 105 ? -9.476 -1.919 -2.673 1.00 88.25 105 PRO A CA 1
ATOM 779 C C . PRO A 1 105 ? -10.962 -1.664 -2.580 1.00 88.25 105 PRO A C 1
ATOM 781 O O . PRO A 1 105 ? -11.408 -0.945 -1.684 1.00 88.25 105 PRO A O 1
ATOM 784 N N . LEU A 1 106 ? -11.748 -2.272 -3.470 1.00 87.81 106 LEU A N 1
ATOM 785 C CA . LEU A 1 106 ? -13.202 -2.170 -3.411 1.00 87.81 106 LEU A CA 1
ATOM 786 C C . LEU A 1 106 ? -13.741 -2.752 -2.103 1.00 87.81 106 LEU A C 1
ATOM 788 O O . LEU A 1 106 ? -14.579 -2.124 -1.454 1.00 87.81 106 LEU A O 1
ATOM 792 N N . ALA A 1 107 ? -13.229 -3.909 -1.677 1.00 86.31 107 ALA A N 1
ATOM 793 C CA . ALA A 1 107 ? -13.623 -4.515 -0.411 1.00 86.31 107 ALA A CA 1
ATOM 794 C C . ALA A 1 107 ? -13.289 -3.602 0.782 1.00 86.31 107 ALA A C 1
ATOM 796 O O . ALA A 1 107 ? -14.147 -3.371 1.638 1.00 86.31 107 ALA A O 1
ATOM 797 N N . VAL A 1 108 ? -12.078 -3.032 0.825 1.00 83.50 108 VAL A N 1
ATOM 798 C CA . VAL A 1 108 ? -11.672 -2.110 1.898 1.00 83.50 108 VAL A CA 1
ATOM 799 C C . VAL A 1 108 ? -12.514 -0.840 1.885 1.00 83.50 108 VAL A C 1
ATOM 801 O O . VAL A 1 108 ? -12.980 -0.435 2.946 1.00 83.50 108 VAL A O 1
ATOM 804 N N . LEU A 1 109 ? -12.766 -0.237 0.720 1.00 84.75 109 LEU A N 1
ATOM 805 C CA . LEU A 1 109 ? -13.599 0.962 0.595 1.00 84.75 109 LEU A CA 1
ATOM 806 C C . LEU A 1 109 ? -15.007 0.721 1.144 1.00 84.75 109 LEU A C 1
ATOM 808 O O . LEU A 1 109 ? -15.460 1.466 2.013 1.00 84.75 109 LEU A O 1
ATOM 812 N N . VAL A 1 110 ? -15.673 -0.355 0.715 1.00 81.94 110 VAL A N 1
ATOM 813 C CA . VAL A 1 110 ? -17.013 -0.709 1.210 1.00 81.94 110 VAL A CA 1
ATOM 814 C C . VAL A 1 110 ? -16.998 -0.890 2.729 1.00 81.94 110 VAL A C 1
ATOM 816 O O . VAL A 1 110 ? -17.846 -0.334 3.433 1.00 81.94 110 VAL A O 1
ATOM 819 N N . LEU A 1 111 ? -16.011 -1.610 3.264 1.00 76.44 111 LEU A N 1
ATOM 820 C CA . LEU A 1 111 ? -15.892 -1.853 4.704 1.00 76.44 111 LEU A CA 1
ATOM 821 C C . LEU A 1 111 ? -15.605 -0.575 5.501 1.00 76.44 111 LEU A C 1
ATOM 823 O O . LEU A 1 111 ? -16.141 -0.412 6.599 1.00 76.44 111 LEU A O 1
ATOM 827 N N . LEU A 1 112 ? -14.810 0.345 4.952 1.00 70.62 112 LEU A N 1
ATOM 828 C CA . LEU A 1 112 ? -14.425 1.595 5.609 1.00 70.62 112 LEU A CA 1
ATOM 829 C C . LEU A 1 112 ? -15.623 2.546 5.763 1.00 70.62 112 LEU A C 1
ATOM 831 O O . LEU A 1 112 ? -15.719 3.242 6.777 1.00 70.62 112 LEU A O 1
ATOM 835 N N . PHE A 1 113 ? -16.575 2.503 4.824 1.00 69.81 113 PHE A N 1
ATOM 836 C CA . PHE A 1 113 ? -17.831 3.261 4.876 1.00 69.81 113 PHE A CA 1
ATOM 837 C C . PHE A 1 113 ? -19.014 2.486 5.482 1.00 69.81 113 PHE A C 1
ATOM 839 O O . PHE A 1 113 ? -20.093 3.050 5.663 1.00 69.81 113 PHE A O 1
ATOM 846 N N . THR A 1 114 ? -18.837 1.217 5.865 1.00 68.50 114 THR A N 1
ATOM 847 C CA . THR A 1 114 ? -19.913 0.435 6.487 1.00 68.50 114 THR A CA 1
ATOM 848 C C . THR A 1 114 ? -20.174 0.916 7.935 1.00 68.50 114 THR A C 1
ATOM 850 O O . THR A 1 114 ? -19.244 0.960 8.751 1.00 68.50 114 THR A O 1
ATOM 853 N N . PRO A 1 115 ? -21.438 1.204 8.326 1.00 51.47 115 PRO A N 1
ATOM 854 C CA . PRO A 1 115 ? -21.795 1.825 9.613 1.00 51.47 115 PRO A CA 1
ATOM 855 C C . PRO A 1 115 ? -21.254 1.109 10.863 1.00 51.47 115 PRO A C 1
ATOM 857 O O . PRO A 1 115 ? -20.991 1.736 11.891 1.00 51.47 115 PRO A O 1
ATOM 860 N N . ARG A 1 116 ? -21.035 -0.212 10.778 1.00 53.72 116 ARG A N 1
ATOM 861 C CA . ARG A 1 116 ? -20.505 -1.037 11.878 1.00 53.72 1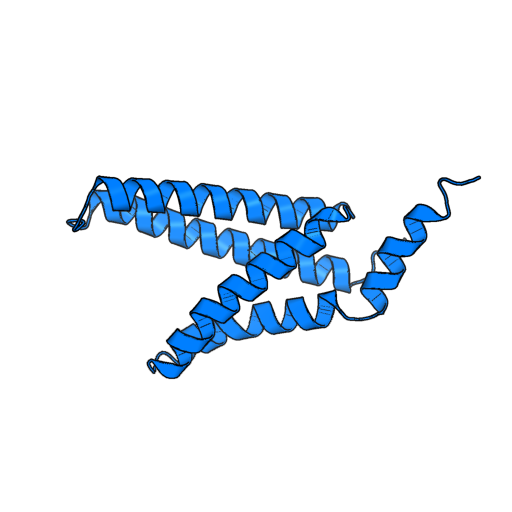16 ARG A CA 1
ATOM 862 C C . ARG A 1 116 ? -19.069 -0.669 12.286 1.00 53.72 116 ARG A C 1
ATOM 864 O O . ARG A 1 116 ? -18.715 -0.848 13.448 1.00 53.72 116 ARG A O 1
ATOM 871 N N . VAL A 1 117 ? -18.256 -0.120 11.378 1.00 51.72 117 VAL A N 1
ATOM 872 C CA . VAL A 1 117 ? -16.875 0.322 11.669 1.00 51.72 117 VAL A CA 1
ATOM 873 C C . VAL A 1 117 ? -16.866 1.750 12.230 1.00 51.72 117 VAL A C 1
ATOM 87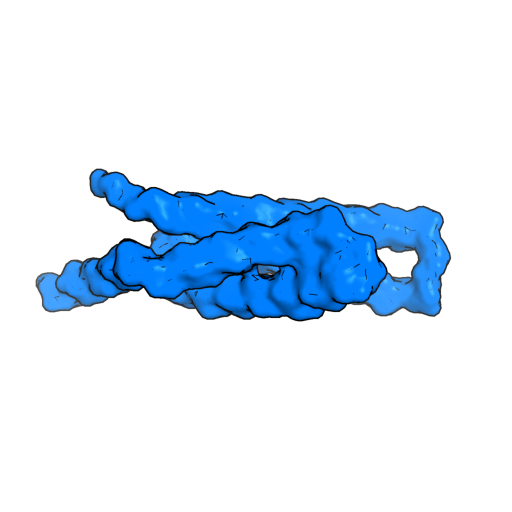5 O O . VAL A 1 117 ? -16.096 2.071 13.139 1.00 51.72 117 VAL A O 1
ATOM 878 N N . VAL A 1 118 ? -17.778 2.605 11.760 1.00 52.47 118 VAL A N 1
ATOM 879 C CA . VAL A 1 118 ? -17.955 3.984 12.247 1.00 52.47 118 VAL A CA 1
ATOM 880 C C . VAL A 1 118 ? -18.386 4.009 13.720 1.00 52.47 118 VAL A C 1
ATOM 882 O O . VAL A 1 118 ? -17.826 4.772 14.512 1.00 52.47 118 VAL A O 1
ATOM 885 N N . ALA A 1 119 ? -19.286 3.105 14.121 1.00 50.25 119 ALA A N 1
ATOM 886 C CA . ALA A 1 119 ? -19.763 2.990 15.501 1.00 50.25 119 ALA A CA 1
ATOM 887 C C . ALA A 1 119 ? -18.656 2.636 16.522 1.00 50.25 119 ALA A C 1
ATOM 889 O O . ALA A 1 119 ? -18.706 3.093 17.665 1.00 50.25 119 ALA A O 1
ATOM 890 N N . PHE A 1 120 ? -17.626 1.871 16.131 1.00 53.34 120 PHE A N 1
ATOM 891 C CA . PHE A 1 120 ? -16.531 1.494 17.040 1.00 53.34 120 PHE A CA 1
ATOM 892 C C . PHE A 1 120 ? -15.574 2.659 17.327 1.00 53.34 120 PHE A C 1
ATOM 894 O O . PHE A 1 120 ? -15.123 2.831 18.456 1.00 53.34 120 PHE A O 1
ATOM 901 N N . THR A 1 121 ? -15.317 3.516 16.337 1.00 51.16 121 THR A N 1
ATOM 902 C CA . THR A 1 121 ? -14.474 4.711 16.524 1.00 51.16 121 THR A CA 1
ATOM 903 C C . THR A 1 121 ? -15.147 5.840 17.294 1.00 51.16 121 THR A C 1
ATOM 905 O O . THR A 1 121 ? -14.451 6.680 17.852 1.00 51.16 121 THR A O 1
ATOM 908 N N . LEU A 1 122 ? -16.482 5.876 17.338 1.00 54.75 122 LEU A N 1
ATOM 909 C CA . LEU A 1 122 ? -17.222 6.888 18.099 1.00 54.75 122 LEU A CA 1
ATOM 910 C C . LEU A 1 122 ? -17.296 6.549 19.597 1.00 54.75 122 LEU A C 1
ATOM 912 O O . LEU A 1 122 ? -17.284 7.454 20.427 1.00 54.75 122 LEU A O 1
ATOM 916 N N . ARG A 1 123 ? -17.294 5.258 19.963 1.00 51.94 123 ARG A N 1
ATOM 917 C CA . ARG A 1 123 ? -17.432 4.813 21.361 1.00 51.94 123 ARG A CA 1
ATOM 918 C C . ARG A 1 123 ? -16.243 5.186 22.259 1.00 51.94 123 ARG A C 1
ATOM 920 O O . ARG A 1 123 ? -16.446 5.378 23.449 1.00 51.94 123 ARG A O 1
ATOM 927 N N . GLN A 1 124 ? -15.032 5.343 21.718 1.00 53.19 124 GLN A N 1
ATOM 928 C CA . GLN A 1 124 ? -13.857 5.720 22.523 1.00 53.19 124 GLN A CA 1
ATOM 929 C C . GLN A 1 124 ? -13.853 7.187 22.992 1.00 53.19 124 GLN A C 1
ATOM 931 O O . GLN A 1 124 ? -13.153 7.503 23.947 1.00 53.19 124 GLN A O 1
ATOM 936 N N . ASN A 1 125 ? -14.649 8.073 22.382 1.00 48.84 125 ASN A N 1
ATOM 937 C CA . ASN A 1 125 ? -14.763 9.471 22.819 1.00 48.84 125 ASN A CA 1
ATOM 938 C C . ASN A 1 125 ? -15.695 9.661 24.031 1.00 48.84 125 ASN A C 1
ATOM 940 O O . ASN A 1 125 ? -15.596 10.679 24.703 1.00 48.84 125 ASN A O 1
ATOM 944 N N . GLY A 1 126 ? -16.606 8.719 24.303 1.00 48.31 126 GLY A N 1
ATOM 945 C CA . GLY A 1 126 ? -17.598 8.858 25.381 1.00 48.31 126 GLY A CA 1
ATOM 946 C C . GLY A 1 126 ? -17.080 8.487 26.773 1.00 48.31 126 GLY A C 1
ATOM 947 O O . GLY A 1 126 ? -17.657 8.902 27.767 1.00 48.31 126 GLY A O 1
ATOM 948 N N . SER A 1 127 ? -15.991 7.722 26.855 1.00 48.88 127 SER A N 1
ATOM 949 C CA . SER A 1 127 ? -15.413 7.227 28.115 1.00 48.88 127 SER A CA 1
ATOM 950 C C . SER A 1 127 ? -14.208 8.034 28.616 1.00 48.88 127 SER A C 1
ATOM 952 O O . SER A 1 127 ? -13.617 7.660 29.618 1.00 48.88 127 SER A O 1
ATOM 954 N N . ALA A 1 128 ? -13.839 9.118 27.926 1.00 50.06 128 ALA A N 1
ATOM 955 C CA . ALA A 1 128 ? -12.820 10.079 28.369 1.00 50.06 128 ALA A CA 1
ATOM 956 C C . ALA A 1 128 ? -13.436 11.397 28.891 1.00 50.06 128 ALA A C 1
ATOM 958 O O . ALA A 1 128 ? -12.720 12.373 29.088 1.00 50.06 128 ALA A O 1
ATOM 959 N N . ALA A 1 129 ? -14.763 11.434 29.055 1.00 48.81 129 ALA A N 1
ATOM 960 C CA . ALA A 1 129 ? -15.531 12.604 29.486 1.00 48.81 129 ALA A CA 1
ATOM 961 C C . ALA A 1 129 ? -16.239 12.404 30.844 1.00 48.81 129 ALA A C 1
ATOM 963 O O . ALA A 1 129 ? -17.122 13.188 31.182 1.00 48.81 129 ALA A O 1
ATOM 964 N N . LEU A 1 130 ? -15.870 11.363 31.596 1.00 39.62 130 LEU A N 1
ATOM 965 C CA . LEU A 1 130 ? -16.310 11.096 32.970 1.00 39.62 130 LEU A CA 1
ATOM 966 C C . LEU A 1 130 ? -15.077 10.903 33.854 1.00 39.62 130 LEU A C 1
ATOM 968 O O . LEU A 1 130 ? -15.187 11.199 35.060 1.00 39.62 130 LEU A O 1
#

Organism: NCBI:txid1645614

pLDDT: mean 82.97, std 15.15, range [39.62, 97.62]

Radius of gyration: 17.51 Å; chains: 1; bounding box: 43×23×55 Å